Protein AF-A0A1V5JPL9-F1 (afdb_monomer)

Sequence (133 aa):
MVRRDFLFEAVRNIKPNNKKGEYYLTDILAMAETVVASPTLEACEANGINSQLQLAEAAALMQRRINLAHLEAGVCIHDPLNAYIGPQVSFGPDVTVWPGAQAYGRCIIGAGATLGPDCRLRDKDVAAGQVCG

Structure (mmCIF, N/CA/C/O backbone):
data_AF-A0A1V5JPL9-F1
#
_entry.id   AF-A0A1V5JPL9-F1
#
loop_
_atom_site.group_PDB
_atom_site.id
_atom_site.type_symbol
_atom_site.label_atom_id
_atom_site.label_alt_id
_atom_site.label_comp_id
_atom_site.label_asym_id
_atom_site.label_entity_id
_atom_site.label_seq_id
_atom_site.pdbx_PDB_ins_code
_atom_site.Cartn_x
_atom_site.Cartn_y
_atom_site.Cartn_z
_atom_site.occupancy
_atom_site.B_iso_or_equiv
_atom_site.auth_seq_id
_atom_site.auth_comp_id
_atom_site.auth_asym_id
_atom_site.auth_atom_id
_atom_site.pdbx_PDB_model_num
ATOM 1 N N . MET A 1 1 ? -26.221 -8.371 9.064 1.00 72.19 1 MET A N 1
ATOM 2 C CA . MET A 1 1 ? -26.404 -7.009 8.510 1.00 72.19 1 MET A CA 1
ATOM 3 C C . MET A 1 1 ? -27.353 -6.240 9.423 1.00 72.19 1 MET A C 1
ATOM 5 O O . MET A 1 1 ? -28.364 -6.813 9.811 1.00 72.19 1 MET A O 1
ATOM 9 N N . VAL A 1 2 ? -27.016 -5.010 9.833 1.00 84.00 2 VAL A N 1
ATOM 10 C CA . VAL A 1 2 ? -27.840 -4.215 10.772 1.00 84.00 2 VAL A CA 1
ATOM 11 C C . VAL A 1 2 ? -29.080 -3.678 10.050 1.00 84.00 2 VAL A C 1
ATOM 13 O O . VAL A 1 2 ? -28.961 -3.111 8.965 1.00 84.00 2 VAL A O 1
ATOM 16 N N . ARG A 1 3 ? -30.274 -3.857 10.632 1.00 91.62 3 ARG A N 1
ATOM 17 C CA . ARG A 1 3 ? -31.525 -3.326 10.064 1.00 91.62 3 ARG A CA 1
ATOM 18 C C . ARG A 1 3 ? -31.615 -1.815 10.278 1.00 91.62 3 ARG A C 1
ATOM 20 O O . ARG A 1 3 ? -31.324 -1.328 11.368 1.00 91.62 3 ARG A O 1
ATOM 27 N N . ARG A 1 4 ? -32.075 -1.091 9.253 1.00 93.75 4 ARG A N 1
ATOM 28 C CA . ARG A 1 4 ? -32.241 0.371 9.275 1.00 93.75 4 ARG A CA 1
ATOM 29 C C . ARG A 1 4 ? -33.118 0.835 10.438 1.00 93.75 4 ARG A C 1
ATOM 31 O O . ARG A 1 4 ? -32.693 1.696 11.199 1.00 93.75 4 ARG A O 1
ATOM 38 N N . ASP A 1 5 ? -34.305 0.249 10.574 1.00 95.12 5 ASP A N 1
ATOM 39 C CA . ASP A 1 5 ? -35.297 0.679 11.567 1.00 95.12 5 ASP A CA 1
ATOM 40 C C . ASP A 1 5 ? -34.764 0.511 12.991 1.00 95.12 5 ASP A C 1
ATOM 42 O O . ASP A 1 5 ? -34.800 1.454 13.777 1.00 95.12 5 ASP A O 1
ATOM 46 N N . PHE A 1 6 ? -34.132 -0.638 13.261 1.00 94.31 6 PHE A N 1
ATOM 47 C CA . PHE A 1 6 ? -33.426 -0.892 14.517 1.00 94.31 6 PHE A CA 1
ATOM 48 C C . PHE A 1 6 ? -32.350 0.164 14.798 1.00 94.31 6 PHE A C 1
ATOM 50 O O . PHE A 1 6 ? -32.310 0.711 15.893 1.00 94.31 6 PHE A O 1
ATOM 57 N N . LEU A 1 7 ? -31.486 0.471 13.822 1.00 94.25 7 LEU A N 1
ATOM 58 C CA . LEU A 1 7 ? -30.401 1.434 14.019 1.00 94.25 7 LEU A CA 1
ATOM 59 C C . LEU A 1 7 ? -30.940 2.815 14.415 1.00 94.25 7 LEU A C 1
ATOM 61 O O . LEU A 1 7 ? -30.446 3.416 15.366 1.00 94.25 7 LEU A O 1
ATOM 65 N N . PHE A 1 8 ? -31.951 3.320 13.705 1.00 95.31 8 PHE A N 1
ATOM 66 C CA . PHE A 1 8 ? -32.514 4.639 13.997 1.00 95.31 8 PHE A CA 1
ATOM 67 C C . PHE A 1 8 ? -33.250 4.682 15.336 1.00 95.31 8 PHE A C 1
ATOM 69 O O . PHE A 1 8 ? -33.154 5.684 16.046 1.00 95.31 8 PHE A O 1
ATOM 76 N N . GLU A 1 9 ? -33.968 3.619 15.689 1.00 95.19 9 GLU A N 1
ATOM 77 C CA . GLU A 1 9 ? -34.624 3.507 16.989 1.00 95.19 9 GLU A CA 1
ATOM 78 C C . GLU A 1 9 ? -33.600 3.441 18.131 1.00 95.19 9 GLU A C 1
ATOM 80 O O . GLU A 1 9 ? -33.675 4.228 19.074 1.00 95.19 9 GLU A O 1
ATOM 85 N N . ALA A 1 10 ? -32.591 2.576 18.012 1.00 94.25 10 ALA A N 1
ATOM 86 C CA . ALA A 1 10 ? -31.557 2.401 19.025 1.00 94.25 10 ALA A CA 1
ATOM 87 C C . ALA A 1 10 ? -30.737 3.683 19.237 1.00 94.25 10 ALA A C 1
ATOM 89 O O . ALA A 1 10 ? -30.545 4.107 20.374 1.00 94.25 10 ALA A O 1
ATOM 90 N N . VAL A 1 11 ? -30.324 4.363 18.158 1.00 94.75 11 VAL A N 1
ATOM 91 C CA . VAL A 1 11 ? -29.562 5.624 18.240 1.00 94.75 11 VAL A CA 1
ATOM 92 C C . VAL A 1 11 ? -30.346 6.721 18.967 1.00 94.75 11 VAL A C 1
ATOM 94 O O . VAL A 1 11 ? -29.765 7.446 19.773 1.00 94.75 11 VAL A O 1
ATOM 97 N N . ARG A 1 12 ? -31.667 6.828 18.752 1.00 95.06 12 ARG A N 1
ATOM 98 C CA . ARG A 1 12 ? -32.521 7.795 19.476 1.00 95.06 12 ARG A CA 1
ATOM 99 C C . ARG A 1 12 ? -32.599 7.520 20.980 1.00 95.06 12 ARG A C 1
ATOM 101 O O . ARG A 1 12 ? -32.879 8.436 21.754 1.00 95.06 12 ARG A O 1
ATOM 108 N N . ASN A 1 13 ? -32.364 6.276 21.384 1.00 94.19 13 ASN A N 1
ATOM 109 C CA . ASN A 1 13 ? -32.485 5.831 22.765 1.00 94.19 13 ASN A CA 1
ATOM 110 C C . ASN A 1 13 ? -31.159 5.839 23.540 1.00 94.19 13 ASN A C 1
ATOM 112 O O . ASN A 1 13 ? -31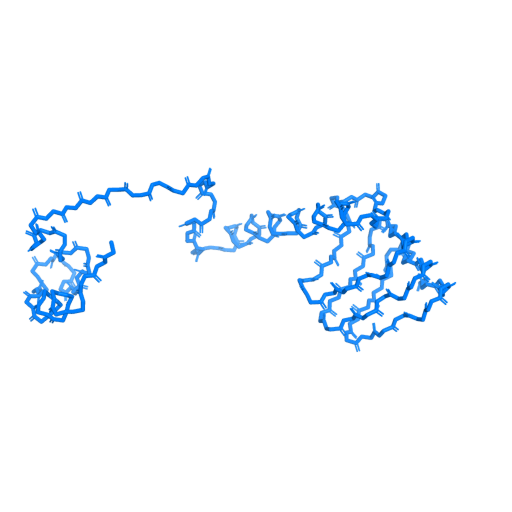.192 5.657 24.758 1.00 94.19 13 ASN A O 1
ATOM 116 N N . ILE A 1 14 ? -30.015 6.106 22.896 1.00 94.50 14 ILE A N 1
ATOM 117 C CA . ILE A 1 14 ? -28.725 6.259 23.589 1.00 94.50 14 ILE A CA 1
ATOM 118 C C . ILE A 1 14 ? -28.815 7.429 24.577 1.00 94.50 14 ILE A C 1
ATOM 120 O O . ILE A 1 14 ? -29.375 8.485 24.270 1.00 94.50 14 ILE A O 1
ATOM 124 N N . LYS A 1 15 ? -28.256 7.246 25.777 1.00 91.88 15 LYS A N 1
ATOM 125 C CA . LYS A 1 15 ? -28.193 8.272 26.824 1.00 91.88 15 LYS A CA 1
ATOM 126 C C . LYS A 1 15 ? -26.738 8.539 27.212 1.00 91.88 15 LYS A C 1
ATOM 128 O O . LYS A 1 15 ? -25.974 7.583 27.320 1.00 91.88 15 LYS A O 1
ATOM 133 N N . PRO A 1 16 ? -26.353 9.793 27.497 1.00 91.75 16 PRO A N 1
ATOM 134 C CA . PRO A 1 16 ? -24.986 10.150 27.862 1.00 91.75 16 PRO A CA 1
ATOM 135 C C . PRO A 1 16 ? -24.693 9.850 29.344 1.00 91.75 16 PRO A C 1
ATOM 137 O O . PRO A 1 16 ? -24.198 10.693 30.084 1.00 91.75 16 PRO A O 1
ATOM 140 N N . ASN A 1 17 ? -25.016 8.640 29.806 1.00 86.00 17 ASN A N 1
ATOM 141 C CA . ASN A 1 17 ? -24.934 8.249 31.219 1.00 86.00 17 ASN A CA 1
ATOM 142 C C . ASN A 1 17 ? -23.538 7.732 31.625 1.00 86.00 17 ASN A C 1
ATOM 144 O O . ASN A 1 17 ? -23.397 7.005 32.608 1.00 86.00 17 ASN A O 1
ATOM 148 N N . ASN A 1 18 ? -22.495 8.084 30.873 1.00 84.94 18 ASN A N 1
ATOM 149 C CA . ASN A 1 18 ? -21.113 7.730 31.185 1.00 84.94 18 ASN A CA 1
ATOM 150 C C . ASN A 1 18 ? -20.374 8.891 31.870 1.00 84.94 18 ASN A C 1
ATOM 152 O O . ASN A 1 18 ? -20.826 10.033 31.884 1.00 84.94 18 ASN A O 1
ATOM 156 N N . LYS A 1 19 ? -19.184 8.602 32.410 1.00 87.19 19 LYS A N 1
ATOM 157 C CA . LYS A 1 19 ? -18.348 9.581 33.131 1.00 87.19 19 LYS A CA 1
ATOM 158 C C . LYS A 1 19 ? -17.939 10.803 32.293 1.00 87.19 19 LYS A C 1
ATOM 160 O O . LYS A 1 19 ? -17.484 11.782 32.871 1.00 87.19 19 LYS A O 1
ATOM 165 N N . LYS A 1 20 ? -18.054 10.731 30.963 1.00 87.38 20 LYS A N 1
ATOM 166 C CA . LYS A 1 20 ? -17.714 11.815 30.033 1.00 87.38 20 LYS A CA 1
ATOM 167 C C . LYS A 1 20 ? -18.935 12.607 29.551 1.00 87.38 20 LYS A C 1
ATOM 169 O O . LYS A 1 20 ? -18.753 13.655 28.947 1.00 87.38 20 LYS A O 1
ATOM 174 N N . GLY A 1 21 ? -20.156 12.130 29.804 1.00 91.25 21 GLY A N 1
ATOM 175 C CA . GLY A 1 21 ? -21.374 12.731 29.257 1.00 91.25 21 GLY A CA 1
ATOM 176 C C . GLY A 1 21 ? -21.505 12.591 27.734 1.00 91.25 21 GLY A C 1
ATOM 177 O O . GLY A 1 21 ? -22.166 13.410 27.103 1.00 91.25 21 GLY A O 1
ATOM 178 N N . GLU A 1 22 ? -20.873 11.582 27.129 1.00 93.38 22 GLU A N 1
ATOM 179 C CA . GLU A 1 22 ? -20.867 11.368 25.674 1.00 93.38 22 GLU A CA 1
ATOM 180 C C . GLU A 1 22 ? -21.888 10.302 25.253 1.00 93.38 22 GLU A C 1
ATOM 182 O O . GLU A 1 22 ? -22.199 9.392 26.015 1.00 93.38 22 GLU A O 1
ATOM 187 N N . TYR A 1 23 ? -22.391 10.369 24.021 1.00 92.88 23 TYR A N 1
ATOM 188 C CA . TYR A 1 23 ? -23.218 9.304 23.449 1.00 92.88 23 TYR A CA 1
ATOM 189 C C . TYR A 1 23 ? -22.310 8.246 22.816 1.00 92.88 23 TYR A C 1
ATOM 191 O O . TYR A 1 23 ? -21.632 8.529 21.828 1.00 92.88 23 TYR A O 1
ATOM 199 N N . TYR A 1 24 ? -22.290 7.028 23.358 1.00 92.31 24 TYR A N 1
ATOM 200 C CA . TYR A 1 24 ? -21.492 5.939 22.798 1.00 92.31 24 TYR A CA 1
ATOM 201 C C . TYR A 1 24 ? -22.326 5.095 21.838 1.00 92.31 24 TYR A C 1
ATOM 203 O O . TYR A 1 24 ? -23.275 4.427 22.238 1.00 92.31 24 TYR A O 1
ATOM 211 N N . LEU A 1 25 ? -21.940 5.076 20.557 1.00 92.12 25 LEU A N 1
ATOM 212 C CA . LEU A 1 25 ? -22.618 4.257 19.544 1.00 92.12 25 LEU A CA 1
ATOM 213 C C . LEU A 1 25 ? -22.611 2.764 19.909 1.00 92.12 25 LEU A C 1
ATOM 215 O O . LEU A 1 25 ? -23.525 2.039 19.536 1.00 92.12 25 LEU A O 1
ATOM 219 N N . THR A 1 26 ? -21.620 2.307 20.674 1.00 92.19 26 THR A N 1
ATOM 220 C CA . THR A 1 26 ? -21.525 0.927 21.167 1.00 92.19 26 THR A CA 1
ATOM 221 C C . THR A 1 26 ? -22.692 0.513 22.066 1.00 92.19 26 THR A C 1
ATOM 223 O O . THR A 1 26 ? -22.971 -0.678 22.165 1.00 92.19 26 THR A O 1
ATOM 226 N N . ASP A 1 27 ? -23.413 1.459 22.675 1.00 92.69 27 ASP A N 1
ATOM 227 C CA . ASP A 1 27 ? -24.521 1.160 23.591 1.00 92.69 27 ASP A CA 1
ATOM 228 C C . ASP A 1 27 ? -25.722 0.525 22.871 1.00 92.69 27 ASP A C 1
ATOM 230 O O . ASP A 1 27 ? -26.507 -0.194 23.490 1.00 92.69 27 ASP A O 1
ATOM 234 N N . ILE A 1 28 ? -25.838 0.699 21.546 1.00 93.62 28 ILE A N 1
ATOM 235 C CA . ILE A 1 28 ? -26.890 0.040 20.752 1.00 93.62 28 ILE A CA 1
ATOM 236 C C . ILE A 1 28 ? -26.754 -1.486 20.768 1.00 93.62 28 ILE A C 1
ATOM 238 O O . ILE A 1 28 ? -27.739 -2.182 20.536 1.00 93.62 28 ILE A O 1
ATOM 242 N N . LEU A 1 29 ? -25.555 -2.019 21.044 1.00 92.31 29 LEU A N 1
ATOM 243 C CA . LEU A 1 29 ? -25.331 -3.464 21.122 1.00 92.31 29 LEU A CA 1
ATOM 244 C C . LEU A 1 29 ? -26.148 -4.094 22.255 1.00 92.31 29 LEU A C 1
ATOM 246 O O . LEU A 1 29 ? -26.643 -5.202 22.090 1.00 92.31 29 LEU A O 1
ATOM 250 N N . ALA A 1 30 ? -26.349 -3.374 23.363 1.00 91.31 30 ALA A N 1
ATOM 251 C CA . ALA A 1 30 ? -27.188 -3.828 24.473 1.00 91.31 30 ALA A CA 1
ATOM 252 C C . ALA A 1 30 ? -28.693 -3.791 24.145 1.00 91.31 30 ALA A C 1
ATOM 254 O O . ALA A 1 30 ? -29.485 -4.428 24.834 1.00 91.31 30 ALA A O 1
ATOM 255 N N . MET A 1 31 ? -29.091 -3.047 23.107 1.00 92.19 31 MET A N 1
ATOM 256 C CA . MET A 1 31 ? -30.478 -2.951 22.633 1.00 92.19 31 MET A CA 1
ATOM 257 C C . MET A 1 31 ? -30.794 -3.985 21.542 1.00 92.19 31 MET A C 1
ATOM 259 O O . MET A 1 31 ? -31.952 -4.138 21.157 1.00 92.19 31 MET A O 1
ATOM 263 N N . ALA A 1 32 ? -29.778 -4.667 21.007 1.00 92.25 32 ALA A N 1
ATOM 264 C CA . ALA A 1 32 ? -29.939 -5.645 19.944 1.00 92.25 32 ALA A CA 1
ATOM 265 C C . ALA A 1 32 ? -30.407 -6.999 20.496 1.00 92.25 32 ALA A C 1
ATOM 267 O O . ALA A 1 32 ? -29.846 -7.521 21.453 1.00 92.25 32 ALA A O 1
ATOM 268 N N . GLU A 1 33 ? -31.383 -7.615 19.826 1.00 92.00 33 GLU A N 1
ATOM 269 C CA . GLU A 1 33 ? -31.830 -8.984 20.130 1.00 92.00 33 GLU A CA 1
ATOM 270 C C . GLU A 1 33 ? -30.739 -10.028 19.837 1.00 92.00 33 GLU A C 1
ATOM 272 O O . GLU A 1 33 ? -30.636 -11.056 20.500 1.00 92.00 33 GLU A O 1
ATOM 277 N N . THR A 1 34 ? -29.905 -9.784 18.824 1.00 92.00 34 THR A N 1
ATOM 278 C CA . THR A 1 34 ? -28.805 -10.675 18.447 1.00 92.00 34 THR A CA 1
ATOM 279 C C . THR A 1 34 ? -27.616 -9.861 17.963 1.00 92.00 34 THR A C 1
ATOM 281 O O . THR A 1 34 ? -27.759 -8.954 17.140 1.00 92.00 34 THR A O 1
ATOM 284 N N . VAL A 1 35 ? -26.426 -10.229 18.437 1.00 91.25 35 VAL A N 1
ATOM 285 C CA . VAL A 1 35 ? -25.145 -9.658 18.017 1.00 91.25 35 VAL A CA 1
ATOM 286 C C . VAL A 1 35 ? -24.260 -10.7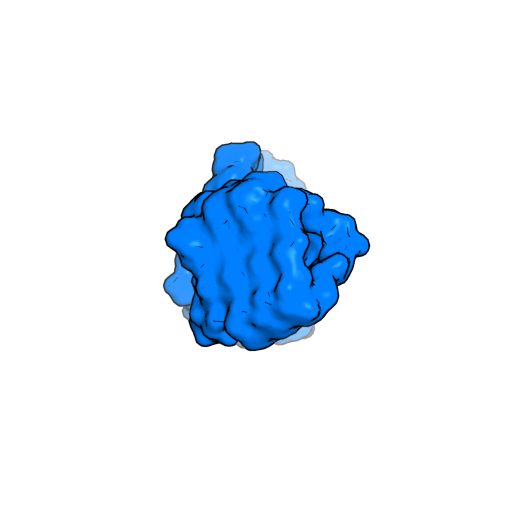91 17.516 1.00 91.25 35 VAL A C 1
ATOM 288 O O . VAL A 1 35 ? -24.093 -11.802 18.192 1.00 91.25 35 VAL A O 1
ATOM 291 N N . VAL A 1 36 ? -23.695 -10.620 16.322 1.00 90.94 36 VAL A N 1
ATOM 292 C CA . VAL A 1 36 ? -22.774 -11.584 15.710 1.00 90.94 36 VAL A CA 1
ATOM 293 C C . VAL A 1 36 ? -21.449 -10.881 15.456 1.00 90.94 36 VAL A C 1
ATOM 295 O O . VAL A 1 36 ? -21.423 -9.818 14.836 1.00 90.94 36 VAL A O 1
ATOM 298 N N . ALA A 1 37 ? -20.354 -11.476 15.924 1.00 88.44 37 ALA A N 1
ATOM 299 C CA . ALA A 1 37 ? -19.012 -11.014 15.600 1.00 88.44 37 ALA A CA 1
ATOM 300 C C . ALA A 1 37 ? -18.613 -11.520 14.206 1.00 88.44 37 ALA A C 1
ATOM 302 O O . ALA A 1 37 ? -18.710 -12.713 13.926 1.00 88.44 37 ALA A O 1
ATOM 303 N N . SER A 1 38 ? -18.148 -10.613 13.347 1.00 85.94 38 SER A N 1
ATOM 304 C CA . SER A 1 38 ? -17.539 -10.944 12.057 1.00 85.94 38 SER A CA 1
ATOM 305 C C . SER A 1 38 ? -16.070 -10.528 12.116 1.00 85.94 38 SER A C 1
ATOM 307 O O . SER A 1 38 ? -15.796 -9.332 12.009 1.00 85.94 38 SER A O 1
ATOM 309 N N . PRO A 1 39 ? -15.131 -11.457 12.357 1.00 83.12 39 PRO A N 1
ATOM 310 C CA . PRO A 1 39 ? -13.716 -11.114 12.434 1.00 83.12 39 PRO A CA 1
ATOM 311 C C . PRO A 1 39 ? -13.196 -10.658 11.064 1.00 83.12 39 PRO A C 1
ATOM 313 O O . PRO A 1 39 ? -13.624 -11.177 10.032 1.00 83.12 39 PRO A O 1
ATOM 316 N N . THR A 1 40 ? -12.267 -9.701 11.052 1.00 79.19 40 THR A N 1
ATOM 317 C CA . THR A 1 40 ? -11.485 -9.389 9.848 1.00 79.19 40 THR A CA 1
ATOM 318 C C . THR A 1 40 ? -10.442 -10.482 9.622 1.00 79.19 40 THR A C 1
ATOM 320 O O . THR A 1 40 ? -9.970 -11.110 10.572 1.00 79.19 40 THR A O 1
ATOM 323 N N . LEU A 1 41 ? -10.079 -10.725 8.359 1.00 76.44 41 LEU A N 1
ATOM 324 C CA . LEU A 1 41 ? -9.014 -11.678 8.023 1.00 76.44 41 LEU A CA 1
ATOM 325 C C . LEU A 1 41 ? -7.635 -11.129 8.407 1.00 76.44 41 LEU A C 1
ATOM 327 O O . LEU A 1 41 ? -6.750 -11.891 8.788 1.00 76.44 41 LEU A O 1
ATOM 331 N N . GLU A 1 42 ? -7.473 -9.805 8.364 1.00 80.88 42 GLU A N 1
ATOM 332 C CA . GLU A 1 42 ? -6.252 -9.123 8.776 1.00 80.88 42 GLU A CA 1
ATOM 333 C C . GLU A 1 42 ? -6.550 -8.097 9.875 1.00 80.88 42 GLU A C 1
ATOM 335 O O . GLU A 1 42 ? -7.377 -7.197 9.716 1.00 80.88 42 GLU A O 1
ATOM 340 N N . ALA A 1 43 ? -5.855 -8.209 11.009 1.00 77.38 43 ALA A N 1
ATOM 341 C CA . ALA A 1 43 ? -6.057 -7.317 12.154 1.00 77.38 43 ALA A CA 1
ATOM 342 C C . ALA A 1 43 ? -5.762 -5.842 11.818 1.00 77.38 43 ALA A C 1
ATOM 344 O O . ALA A 1 43 ? -6.401 -4.939 12.352 1.00 77.38 43 ALA A O 1
ATOM 345 N N . CYS A 1 44 ? -4.827 -5.591 10.897 1.00 81.69 44 CYS A N 1
ATOM 346 C CA . CYS A 1 44 ? -4.449 -4.243 10.480 1.00 81.69 44 CYS A CA 1
ATOM 347 C C . CYS A 1 44 ? -5.557 -3.490 9.727 1.00 81.69 44 CYS A C 1
ATOM 349 O O . CYS A 1 44 ? -5.513 -2.265 9.679 1.00 81.69 44 CYS A O 1
ATOM 351 N N . GLU A 1 45 ? -6.551 -4.185 9.168 1.00 81.88 45 GLU A N 1
ATOM 352 C CA . GLU A 1 45 ? -7.651 -3.570 8.417 1.00 81.88 45 GLU A CA 1
ATOM 353 C C . GLU A 1 45 ? -8.542 -2.684 9.302 1.00 81.88 45 GLU A C 1
ATOM 355 O O . GLU A 1 45 ? -9.061 -1.669 8.845 1.00 81.88 45 GLU A O 1
ATOM 360 N N . ALA A 1 46 ? -8.676 -3.036 10.584 1.00 83.25 46 ALA A N 1
ATOM 361 C CA . ALA A 1 46 ? -9.498 -2.315 11.554 1.00 83.25 46 ALA A CA 1
ATOM 362 C C . ALA A 1 46 ? -8.688 -1.378 12.472 1.00 83.25 46 ALA A C 1
ATOM 364 O O . ALA A 1 46 ? -9.255 -0.772 13.386 1.00 83.25 46 ALA A O 1
ATOM 365 N N . ASN A 1 47 ? -7.371 -1.257 12.267 1.00 85.56 47 ASN A N 1
ATOM 366 C CA . ASN A 1 47 ? -6.529 -0.417 13.115 1.00 85.56 47 ASN A CA 1
ATOM 367 C C . ASN A 1 47 ? -6.836 1.069 12.894 1.00 85.56 47 ASN A C 1
ATOM 369 O O . ASN A 1 47 ? -6.638 1.615 11.809 1.00 85.56 47 ASN A O 1
ATOM 373 N N . GLY A 1 48 ? -7.271 1.744 13.958 1.00 88.00 48 GLY A N 1
ATOM 374 C CA . GLY A 1 48 ? -7.370 3.200 13.978 1.00 88.00 48 GLY A CA 1
ATOM 375 C C . GLY A 1 48 ? -5.990 3.862 14.009 1.00 88.00 48 GLY A C 1
ATOM 376 O O . GLY A 1 48 ? -5.050 3.336 14.605 1.00 88.00 48 GLY A O 1
ATOM 377 N N . ILE A 1 49 ? -5.884 5.048 13.408 1.00 93.12 49 ILE A N 1
ATOM 378 C CA . ILE A 1 49 ? -4.661 5.858 13.400 1.00 93.12 49 ILE A CA 1
ATOM 379 C C . ILE A 1 49 ? -4.877 7.073 14.299 1.00 93.12 49 ILE A C 1
ATOM 381 O O . ILE A 1 49 ? -5.677 7.951 13.988 1.00 93.12 49 ILE A O 1
ATOM 385 N N . ASN A 1 50 ? -4.142 7.126 15.406 1.00 94.56 50 ASN A N 1
ATOM 386 C CA . ASN A 1 50 ? -4.220 8.186 16.414 1.00 94.56 50 ASN A CA 1
ATOM 387 C C . ASN A 1 50 ? -2.862 8.860 16.676 1.00 94.56 50 ASN A C 1
ATOM 389 O O . ASN A 1 50 ? -2.774 9.780 17.487 1.00 94.56 50 ASN A O 1
ATOM 393 N N . SER A 1 51 ? -1.787 8.411 16.021 1.00 96.31 51 SER A N 1
ATOM 394 C CA . SER A 1 51 ? -0.445 8.981 16.154 1.00 96.31 51 SER A CA 1
ATOM 395 C C . SER A 1 51 ? 0.329 8.934 14.835 1.00 96.31 51 SER A C 1
ATOM 397 O O . SER A 1 51 ? -0.001 8.170 13.929 1.00 96.31 51 SER A O 1
ATOM 399 N N . GLN A 1 52 ? 1.393 9.736 14.736 1.00 96.94 52 GLN A N 1
ATOM 400 C CA . GLN A 1 52 ? 2.290 9.735 13.571 1.00 96.94 52 GLN A CA 1
ATOM 401 C C . GLN A 1 52 ? 3.012 8.392 13.387 1.00 96.94 52 GLN A C 1
ATOM 403 O O . GLN A 1 52 ? 3.232 7.963 12.260 1.00 96.94 52 GLN A O 1
ATOM 408 N N . LEU A 1 53 ? 3.330 7.702 14.488 1.00 96.25 53 LEU A N 1
ATOM 409 C C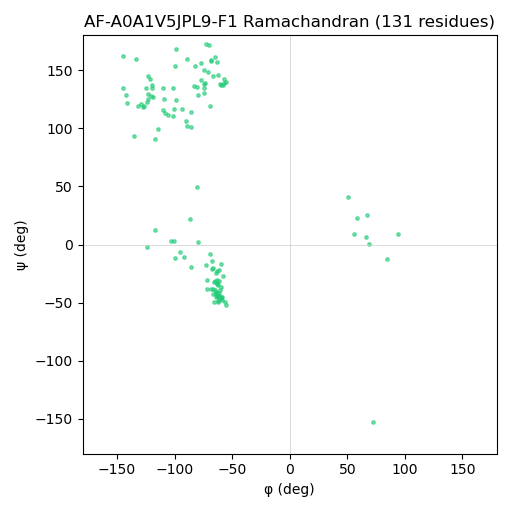A . LEU A 1 53 ? 3.906 6.358 14.440 1.00 96.25 53 LEU A CA 1
ATOM 410 C C . LEU A 1 53 ? 2.930 5.368 13.788 1.00 96.25 53 LEU A C 1
ATOM 412 O O . LEU A 1 53 ? 3.296 4.685 12.838 1.00 96.25 53 LEU A O 1
ATOM 416 N N . GLN A 1 54 ? 1.669 5.367 14.232 1.00 94.81 54 GLN A N 1
ATOM 417 C CA . GLN A 1 54 ? 0.624 4.510 13.658 1.00 94.81 54 GLN A CA 1
ATOM 418 C C . GLN A 1 54 ? 0.356 4.841 12.183 1.00 94.81 54 GLN A C 1
ATOM 420 O O . GLN A 1 54 ? 0.087 3.945 11.386 1.00 94.81 54 GLN A O 1
ATOM 425 N N . LEU A 1 55 ? 0.457 6.119 11.800 1.00 95.56 55 LEU A N 1
ATOM 426 C CA . LEU A 1 55 ? 0.343 6.534 10.402 1.00 95.56 55 LEU A CA 1
ATOM 427 C C . LEU A 1 55 ? 1.479 5.954 9.550 1.00 95.56 55 LEU A C 1
ATOM 429 O O . LEU A 1 55 ? 1.219 5.440 8.464 1.00 95.56 55 LEU A O 1
ATOM 433 N N . ALA A 1 56 ? 2.720 6.012 10.038 1.00 95.38 56 ALA A N 1
ATOM 434 C CA . ALA A 1 56 ? 3.874 5.456 9.336 1.00 95.38 56 ALA A CA 1
ATOM 435 C C . ALA A 1 56 ? 3.765 3.930 9.171 1.00 95.38 56 ALA A C 1
ATOM 437 O O . ALA A 1 56 ? 4.018 3.408 8.086 1.00 95.38 56 ALA A O 1
ATOM 438 N N . GLU A 1 57 ? 3.322 3.221 10.212 1.00 94.31 57 GLU A N 1
ATOM 439 C CA . GLU A 1 57 ? 3.082 1.773 10.171 1.00 94.31 57 GLU A CA 1
ATOM 440 C C . GLU A 1 57 ? 1.997 1.401 9.148 1.00 94.31 57 GLU A C 1
ATOM 442 O O . GLU A 1 57 ? 2.195 0.507 8.321 1.00 94.31 57 GLU A O 1
ATOM 447 N N . ALA A 1 58 ? 0.871 2.122 9.153 1.00 94.19 58 ALA A N 1
ATOM 448 C CA . ALA A 1 58 ? -0.214 1.910 8.198 1.00 94.19 58 ALA A CA 1
ATOM 449 C C . ALA A 1 58 ? 0.223 2.206 6.753 1.00 94.19 58 ALA A C 1
ATOM 451 O O . ALA A 1 58 ? -0.100 1.446 5.838 1.00 94.19 58 ALA A O 1
ATOM 452 N N . ALA A 1 59 ? 0.995 3.277 6.543 1.00 94.12 59 ALA A N 1
ATOM 453 C CA . ALA A 1 59 ? 1.524 3.638 5.233 1.00 94.12 59 ALA A CA 1
ATOM 454 C C . ALA A 1 59 ? 2.485 2.571 4.688 1.00 94.12 59 ALA A C 1
ATOM 456 O O . ALA A 1 59 ? 2.355 2.177 3.531 1.00 94.12 59 ALA A O 1
ATOM 457 N N . ALA A 1 60 ? 3.393 2.048 5.517 1.00 94.50 60 ALA A N 1
ATOM 458 C CA . ALA A 1 60 ? 4.312 0.979 5.122 1.00 94.50 60 ALA A CA 1
ATOM 459 C C . ALA A 1 60 ? 3.563 -0.305 4.727 1.00 94.50 60 ALA A C 1
ATOM 461 O O . ALA A 1 60 ? 3.883 -0.941 3.718 1.00 94.50 60 ALA A O 1
ATOM 462 N N . LEU A 1 61 ? 2.523 -0.662 5.486 1.00 94.25 61 LEU A N 1
ATOM 463 C CA . LEU A 1 61 ? 1.678 -1.811 5.178 1.00 94.25 61 LEU A CA 1
ATOM 464 C C . LEU A 1 61 ? 0.928 -1.627 3.853 1.00 94.25 61 LEU A C 1
ATOM 466 O O . LEU A 1 61 ? 0.886 -2.548 3.035 1.00 94.25 61 LEU A O 1
ATOM 470 N N . MET A 1 62 ? 0.383 -0.433 3.607 1.00 94.94 62 MET A N 1
ATOM 471 C CA . MET A 1 62 ? -0.291 -0.126 2.348 1.00 94.94 62 MET A CA 1
ATOM 472 C C . MET A 1 62 ? 0.681 -0.118 1.163 1.00 94.94 62 MET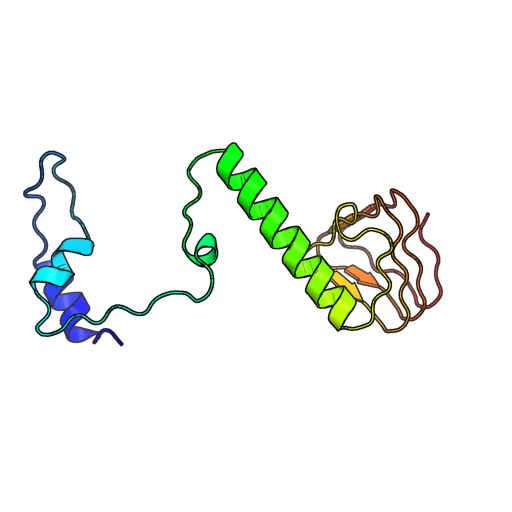 A C 1
ATOM 474 O O . MET A 1 62 ? 0.366 -0.692 0.122 1.00 94.94 62 MET A O 1
ATOM 478 N N . GLN A 1 63 ? 1.875 0.458 1.323 1.00 97.19 63 GLN A N 1
ATOM 479 C CA . GLN A 1 63 ? 2.900 0.468 0.278 1.00 97.19 63 GLN A CA 1
ATOM 480 C C . GLN A 1 63 ? 3.279 -0.954 -0.136 1.00 97.19 63 GLN A C 1
ATOM 482 O O . GLN A 1 63 ? 3.328 -1.271 -1.325 1.00 97.19 63 GLN A O 1
ATOM 487 N N . ARG A 1 64 ? 3.473 -1.837 0.850 1.00 95.75 64 ARG A N 1
ATOM 488 C CA . ARG A 1 64 ? 3.743 -3.253 0.604 1.00 95.75 64 ARG A CA 1
ATOM 489 C C . ARG A 1 64 ? 2.606 -3.914 -0.173 1.00 95.75 64 ARG A C 1
ATOM 491 O O . ARG A 1 64 ? 2.882 -4.617 -1.138 1.00 95.75 64 ARG A O 1
ATOM 498 N N . ARG A 1 65 ? 1.346 -3.686 0.217 1.00 95.69 65 ARG A N 1
ATOM 499 C CA . ARG A 1 65 ? 0.173 -4.237 -0.487 1.00 95.69 65 ARG A CA 1
ATOM 500 C C . ARG A 1 65 ? 0.106 -3.777 -1.945 1.00 95.69 65 ARG A C 1
ATOM 502 O O . ARG A 1 65 ? -0.115 -4.604 -2.820 1.00 95.69 65 ARG A O 1
ATOM 509 N N . ILE A 1 66 ? 0.334 -2.488 -2.207 1.00 97.62 66 ILE A N 1
ATOM 510 C CA . ILE A 1 66 ? 0.327 -1.926 -3.569 1.00 97.62 66 ILE A CA 1
ATOM 511 C C . ILE A 1 66 ? 1.425 -2.568 -4.421 1.00 97.62 66 ILE A C 1
ATOM 513 O O . ILE A 1 66 ? 1.155 -3.056 -5.516 1.00 97.62 66 ILE A O 1
ATOM 517 N N . ASN A 1 67 ? 2.655 -2.621 -3.909 1.00 98.00 67 ASN A N 1
ATOM 518 C CA . ASN A 1 67 ? 3.774 -3.177 -4.664 1.00 98.00 67 ASN A CA 1
ATOM 519 C C . ASN A 1 67 ? 3.588 -4.678 -4.932 1.00 98.00 67 ASN A C 1
ATOM 521 O O . ASN A 1 67 ? 3.875 -5.133 -6.035 1.00 98.00 67 ASN A O 1
ATOM 525 N N . LEU A 1 68 ? 3.066 -5.437 -3.959 1.00 97.06 68 LEU A N 1
ATOM 526 C CA . LEU A 1 68 ? 2.732 -6.852 -4.147 1.00 97.06 68 LEU A CA 1
ATOM 527 C C . LEU A 1 68 ? 1.667 -7.047 -5.228 1.00 97.06 68 LEU A C 1
ATOM 529 O O . LEU A 1 68 ? 1.860 -7.879 -6.107 1.00 97.06 68 LEU A O 1
ATOM 533 N N . ALA A 1 69 ? 0.607 -6.237 -5.230 1.00 97.12 69 ALA A N 1
ATOM 534 C CA . ALA A 1 69 ? -0.423 -6.311 -6.264 1.00 97.12 69 ALA A CA 1
ATOM 535 C C . ALA A 1 69 ? 0.147 -6.056 -7.673 1.00 97.12 69 ALA A C 1
ATOM 537 O O . ALA A 1 69 ? -0.255 -6.704 -8.636 1.00 97.12 69 ALA A O 1
ATOM 538 N N . HIS A 1 70 ? 1.116 -5.145 -7.810 1.00 97.88 70 HIS A N 1
ATOM 539 C CA . HIS A 1 70 ? 1.782 -4.905 -9.093 1.00 97.88 70 HIS A CA 1
ATOM 540 C C . HIS A 1 70 ? 2.728 -6.038 -9.506 1.00 97.88 70 HIS A C 1
ATOM 542 O O . HIS A 1 70 ? 2.755 -6.392 -10.684 1.00 97.88 70 HIS A O 1
ATOM 548 N N . LEU A 1 71 ? 3.458 -6.637 -8.562 1.00 96.81 71 LEU A N 1
ATOM 549 C CA . LEU A 1 71 ? 4.258 -7.839 -8.824 1.00 96.81 71 LEU A CA 1
ATOM 550 C C . LEU A 1 71 ? 3.378 -8.998 -9.310 1.00 96.81 71 LEU A C 1
ATOM 552 O O . LEU A 1 71 ? 3.704 -9.644 -10.301 1.00 96.81 71 LEU A O 1
ATOM 556 N N . GLU A 1 72 ? 2.244 -9.235 -8.646 1.00 96.88 72 GLU A N 1
ATOM 557 C CA . GLU A 1 72 ? 1.262 -10.259 -9.029 1.00 96.88 72 GLU A CA 1
ATOM 558 C C . GLU A 1 72 ? 0.641 -9.982 -10.406 1.00 96.88 72 GLU A C 1
ATOM 560 O O . GLU A 1 72 ? 0.329 -10.913 -11.146 1.00 96.88 72 GLU A O 1
ATOM 565 N N . ALA A 1 73 ? 0.518 -8.706 -10.781 1.00 95.62 73 ALA A N 1
ATOM 566 C CA . ALA A 1 73 ? 0.079 -8.271 -12.105 1.00 95.62 73 ALA A CA 1
ATOM 567 C C . ALA A 1 73 ? 1.182 -8.323 -13.187 1.00 95.62 73 ALA A C 1
ATOM 569 O O . ALA A 1 73 ? 0.921 -7.952 -14.331 1.00 95.62 73 ALA A O 1
ATOM 570 N N . GLY A 1 74 ? 2.396 -8.782 -12.857 1.00 95.12 74 GLY A N 1
ATOM 571 C CA . GLY A 1 74 ? 3.487 -8.999 -13.814 1.00 95.12 74 GLY A CA 1
ATOM 572 C C . GLY A 1 74 ? 4.467 -7.834 -13.981 1.00 95.12 74 GLY A C 1
ATOM 573 O O . GLY A 1 74 ? 5.313 -7.883 -14.871 1.00 95.12 74 GLY A O 1
ATOM 574 N N . VAL A 1 75 ? 4.396 -6.796 -13.143 1.00 97.88 75 VAL A N 1
ATOM 575 C CA . VAL A 1 75 ? 5.403 -5.721 -13.125 1.00 97.88 75 VAL A CA 1
ATOM 576 C C . VAL A 1 75 ? 6.680 -6.235 -12.462 1.00 97.88 75 VAL A C 1
ATOM 578 O O . VAL A 1 75 ? 6.631 -6.838 -11.392 1.00 97.88 75 VAL A O 1
ATOM 581 N N . CYS A 1 76 ? 7.846 -5.962 -13.046 1.00 98.06 76 CYS A N 1
ATOM 582 C CA . CYS A 1 76 ? 9.125 -6.303 -12.433 1.00 98.06 76 CYS A CA 1
ATOM 583 C C . CYS A 1 76 ? 9.559 -5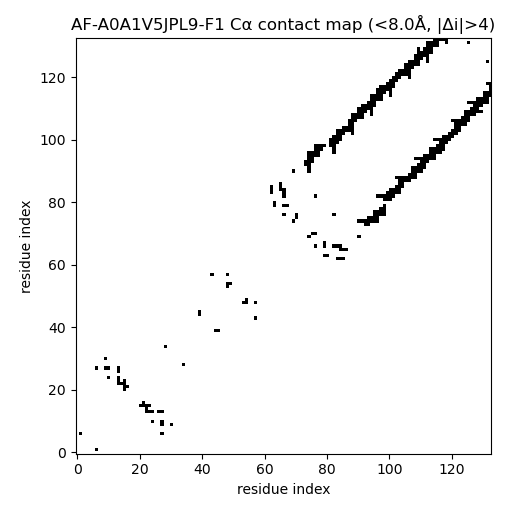.188 -11.472 1.00 98.06 76 CYS A C 1
ATOM 585 O O . CYS A 1 76 ? 10.056 -4.153 -11.906 1.00 98.06 76 CYS A O 1
ATOM 587 N N . ILE A 1 77 ? 9.377 -5.382 -10.163 1.00 98.06 77 ILE A N 1
ATOM 588 C CA . ILE A 1 77 ? 9.868 -4.454 -9.132 1.00 98.06 77 ILE A CA 1
ATOM 589 C C . ILE A 1 77 ? 11.086 -5.082 -8.453 1.00 98.06 77 ILE A C 1
ATOM 591 O O . ILE A 1 77 ? 10.952 -6.067 -7.728 1.00 98.06 77 ILE A O 1
ATOM 595 N N . HIS A 1 78 ? 12.271 -4.511 -8.678 1.00 97.75 78 HIS A N 1
ATOM 596 C CA . HIS A 1 78 ? 13.536 -5.075 -8.192 1.00 97.75 78 HIS A CA 1
ATOM 597 C C . HIS A 1 78 ? 13.661 -5.065 -6.664 1.00 97.75 78 HIS A C 1
ATOM 599 O O . HIS A 1 78 ? 14.181 -6.018 -6.087 1.00 97.75 78 HIS A O 1
ATOM 605 N N . ASP A 1 79 ? 13.182 -4.003 -6.013 1.00 97.31 79 ASP A N 1
ATOM 606 C CA . ASP A 1 79 ? 13.124 -3.903 -4.555 1.00 97.31 79 ASP A CA 1
ATOM 607 C C . ASP A 1 79 ? 11.758 -3.354 -4.114 1.00 97.31 79 ASP A C 1
ATOM 609 O O . ASP A 1 79 ? 11.555 -2.137 -4.050 1.00 97.31 79 ASP A O 1
ATOM 613 N N . PRO A 1 80 ? 10.796 -4.240 -3.805 1.00 96.00 80 PRO A N 1
ATOM 614 C CA . PRO A 1 80 ? 9.445 -3.849 -3.413 1.00 96.00 80 PRO A CA 1
ATOM 615 C C . PRO A 1 80 ? 9.370 -3.140 -2.059 1.00 96.00 80 PRO A C 1
ATOM 617 O O . PRO A 1 80 ? 8.328 -2.565 -1.749 1.00 96.00 80 PRO A O 1
ATOM 620 N N . LEU A 1 81 ? 10.423 -3.187 -1.236 1.00 95.94 81 LEU A N 1
ATOM 621 C CA . LEU A 1 81 ? 10.476 -2.446 0.026 1.00 95.94 81 LEU A CA 1
ATOM 622 C C . LEU A 1 81 ? 10.980 -1.013 -0.176 1.00 95.94 81 LEU A C 1
ATOM 624 O O . LEU A 1 81 ? 10.713 -0.160 0.666 1.00 95.94 81 LEU A O 1
ATOM 628 N N . ASN A 1 82 ? 11.658 -0.746 -1.295 1.00 96.75 82 ASN A N 1
ATOM 629 C CA . ASN A 1 82 ? 12.225 0.559 -1.630 1.00 96.75 82 ASN A CA 1
ATOM 630 C C . ASN A 1 82 ? 11.621 1.194 -2.895 1.00 96.75 82 ASN A C 1
ATOM 632 O O . ASN A 1 82 ? 12.159 2.179 -3.394 1.00 96.75 82 ASN A O 1
ATOM 636 N N . ALA A 1 83 ? 10.506 0.677 -3.411 1.00 97.25 83 ALA A N 1
ATOM 637 C CA . ALA A 1 83 ? 9.713 1.321 -4.458 1.00 97.25 83 ALA A CA 1
ATOM 638 C C . ALA A 1 83 ? 8.476 1.996 -3.848 1.00 97.25 83 ALA A C 1
ATOM 640 O O . ALA A 1 83 ? 7.764 1.395 -3.041 1.00 97.25 83 ALA A O 1
ATOM 641 N N . TYR A 1 84 ? 8.189 3.231 -4.254 1.00 97.94 84 TYR A N 1
ATOM 642 C CA . TYR A 1 84 ? 7.102 4.027 -3.688 1.00 97.94 84 TYR A CA 1
ATOM 643 C C . TYR A 1 84 ? 6.050 4.348 -4.747 1.00 97.94 84 TYR A C 1
ATOM 645 O O . TYR A 1 84 ? 6.127 5.343 -5.466 1.00 97.94 84 TYR A O 1
ATOM 653 N N . ILE A 1 85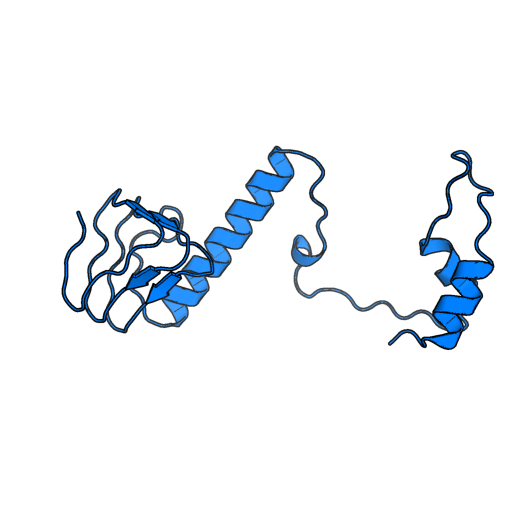 ? 5.065 3.468 -4.854 1.00 98.12 85 ILE A N 1
ATOM 654 C CA . ILE A 1 85 ? 3.999 3.515 -5.851 1.00 98.12 85 ILE A CA 1
ATOM 655 C C . ILE A 1 85 ? 2.682 3.875 -5.162 1.00 98.12 85 ILE A C 1
ATOM 657 O O . ILE A 1 85 ? 2.263 3.216 -4.209 1.00 98.12 85 ILE A O 1
ATOM 661 N N . GLY A 1 86 ? 2.024 4.924 -5.652 1.00 97.69 86 GLY A N 1
ATOM 662 C CA . GLY A 1 86 ? 0.700 5.333 -5.200 1.00 97.69 86 GLY A CA 1
ATOM 663 C C . GLY A 1 86 ? -0.426 4.457 -5.772 1.00 97.69 86 GLY A C 1
ATOM 664 O O . GLY A 1 86 ? -0.297 3.910 -6.863 1.00 97.69 86 GLY A O 1
ATOM 665 N N . PRO A 1 87 ? -1.592 4.393 -5.105 1.00 97.00 87 PRO A N 1
ATOM 666 C CA . PRO A 1 87 ? -2.699 3.504 -5.483 1.00 97.00 87 PRO A CA 1
ATOM 667 C C . PRO A 1 87 ? -3.404 3.875 -6.802 1.00 97.00 87 PRO A C 1
ATOM 669 O O . PRO A 1 87 ? -4.285 3.151 -7.252 1.00 97.00 87 PRO A O 1
ATOM 672 N N . GLN A 1 88 ? -3.074 5.028 -7.391 1.00 97.81 88 GLN A N 1
ATOM 673 C CA . GLN A 1 88 ? -3.635 5.523 -8.655 1.00 97.81 88 GLN A CA 1
ATOM 674 C C . GLN A 1 88 ? -2.678 5.340 -9.843 1.00 97.81 88 GLN A C 1
ATOM 676 O O . GLN A 1 88 ? -2.989 5.776 -10.952 1.00 97.81 88 GLN A O 1
ATOM 681 N N . VAL A 1 89 ? -1.519 4.720 -9.615 1.00 98.19 89 VAL A N 1
ATOM 682 C CA . VAL A 1 89 ? -0.557 4.404 -10.668 1.00 98.19 89 VAL A CA 1
ATOM 683 C C . VAL A 1 89 ? -0.964 3.101 -11.342 1.00 98.19 89 VAL A C 1
ATOM 685 O O . VAL A 1 89 ? -1.326 2.126 -10.686 1.00 98.19 89 VAL A O 1
ATOM 688 N N . SER A 1 90 ? -0.897 3.086 -12.668 1.00 97.81 90 SER A N 1
ATOM 689 C CA . SER A 1 90 ? -1.161 1.899 -13.477 1.00 97.81 90 SER A CA 1
ATOM 690 C C . SER A 1 90 ? 0.037 1.581 -14.359 1.00 97.81 90 SER A C 1
ATOM 692 O O . SER A 1 90 ? 0.719 2.484 -14.847 1.00 97.81 90 SER A O 1
ATOM 694 N N . PHE A 1 91 ? 0.282 0.290 -14.559 1.00 98.19 91 PHE A N 1
ATOM 695 C CA . PHE A 1 91 ? 1.386 -0.216 -15.360 1.00 98.19 91 PHE A CA 1
ATOM 696 C C . PHE A 1 91 ? 0.853 -1.046 -16.521 1.00 98.19 91 PHE A C 1
ATOM 698 O O . PHE A 1 91 ? -0.057 -1.857 -16.353 1.00 98.19 91 PHE A O 1
ATOM 705 N N . GLY A 1 92 ? 1.439 -0.844 -17.697 1.00 96.62 92 GLY A N 1
ATOM 706 C CA . GLY A 1 92 ? 1.367 -1.789 -18.798 1.00 96.62 92 GLY A CA 1
ATOM 707 C C . GLY A 1 92 ? 2.227 -3.033 -18.530 1.00 96.62 92 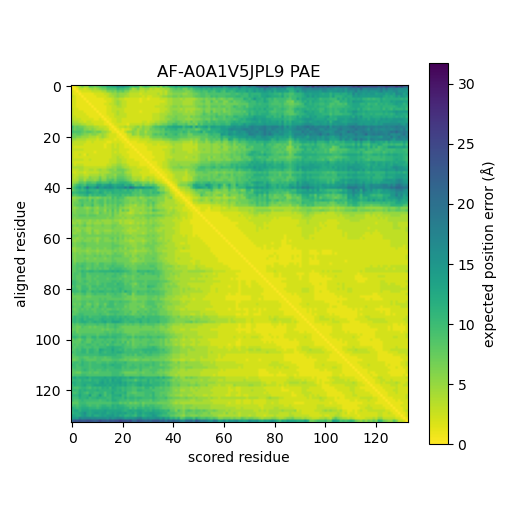GLY A C 1
ATOM 708 O O . GLY A 1 92 ? 2.980 -3.073 -17.555 1.00 96.62 92 GLY A O 1
ATOM 709 N N . PRO A 1 93 ? 2.133 -4.052 -19.399 1.00 95.19 93 PRO A N 1
ATOM 710 C CA . PRO A 1 93 ? 2.945 -5.261 -19.288 1.00 95.19 93 PRO A CA 1
ATOM 711 C C . PRO A 1 93 ? 4.444 -4.964 -19.436 1.00 95.19 93 PRO A C 1
ATOM 713 O O . PRO A 1 93 ? 4.833 -3.966 -20.047 1.00 95.19 93 PRO A O 1
ATOM 716 N N . ASP A 1 94 ? 5.277 -5.852 -18.895 1.00 95.31 94 ASP A N 1
ATOM 717 C CA . ASP A 1 94 ? 6.743 -5.828 -19.019 1.00 95.31 94 ASP A CA 1
ATOM 718 C C . ASP A 1 94 ? 7.425 -4.549 -18.493 1.00 95.31 94 ASP A C 1
ATOM 720 O O . ASP A 1 94 ? 8.545 -4.221 -18.886 1.00 95.31 94 ASP A O 1
ATOM 724 N N . VAL A 1 95 ? 6.774 -3.803 -17.595 1.00 98.25 95 VAL A N 1
ATOM 725 C CA . VAL A 1 95 ? 7.401 -2.642 -16.948 1.00 98.25 95 VAL A CA 1
ATOM 726 C C . VAL A 1 95 ? 8.423 -3.088 -15.907 1.00 98.25 95 VAL A C 1
ATOM 728 O O . VAL A 1 95 ? 8.169 -3.996 -15.114 1.00 98.25 95 VAL A O 1
ATOM 731 N N . THR A 1 96 ? 9.561 -2.395 -15.872 1.00 98.31 96 THR A N 1
ATOM 732 C CA . THR A 1 96 ? 10.609 -2.573 -14.860 1.00 98.31 96 THR A CA 1
ATOM 733 C C . THR A 1 96 ? 10.685 -1.361 -13.934 1.00 98.31 96 THR A C 1
ATOM 735 O O . THR A 1 96 ? 10.679 -0.219 -14.388 1.00 98.31 96 THR A O 1
ATOM 738 N N . VAL A 1 97 ? 10.782 -1.601 -12.629 1.00 98.38 97 VAL A N 1
ATOM 739 C CA . VAL A 1 97 ? 10.875 -0.585 -11.578 1.00 98.38 97 VAL A CA 1
ATOM 740 C C . VAL A 1 97 ? 12.103 -0.865 -10.719 1.00 98.38 97 VAL A C 1
ATOM 742 O O . VAL A 1 97 ? 12.217 -1.917 -10.084 1.00 98.38 97 VAL A O 1
ATOM 745 N N . TRP A 1 98 ? 13.025 0.092 -10.695 1.00 98.31 98 TRP A N 1
ATOM 746 C CA . TRP A 1 98 ? 14.260 0.030 -9.921 1.00 98.31 98 TRP A CA 1
ATOM 747 C C . TRP A 1 98 ? 14.093 0.607 -8.504 1.00 98.31 98 TRP A C 1
ATOM 749 O O . TRP A 1 98 ? 13.162 1.379 -8.253 1.00 98.31 98 TRP A O 1
ATOM 759 N N . PRO A 1 99 ? 14.983 0.246 -7.558 1.00 97.81 99 PRO A N 1
ATOM 760 C CA . PRO A 1 99 ? 14.920 0.732 -6.180 1.00 97.81 99 PRO A CA 1
ATOM 761 C C . PRO A 1 99 ? 14.953 2.264 -6.102 1.00 97.81 99 PRO A C 1
ATOM 763 O O . PRO A 1 99 ? 15.658 2.919 -6.864 1.00 97.81 99 PRO A O 1
ATOM 766 N N . GLY A 1 100 ? 14.198 2.844 -5.173 1.00 96.88 100 GLY A N 1
ATOM 767 C CA . GLY A 1 100 ? 14.108 4.291 -4.967 1.00 96.88 100 GLY A CA 1
ATOM 768 C C . GLY A 1 100 ? 13.098 5.002 -5.872 1.00 96.88 100 GLY A C 1
ATOM 769 O O . GLY A 1 100 ? 12.749 6.147 -5.584 1.00 96.88 100 GLY A O 1
ATOM 770 N N . ALA A 1 101 ? 12.584 4.345 -6.921 1.00 97.88 101 ALA A N 1
ATOM 771 C CA . ALA A 1 101 ? 11.586 4.924 -7.817 1.00 97.88 101 ALA A CA 1
ATOM 772 C C . ALA A 1 101 ? 10.301 5.320 -7.069 1.00 97.88 101 ALA A C 1
ATOM 774 O O . ALA A 1 101 ? 9.787 4.574 -6.229 1.00 97.88 101 ALA A O 1
ATOM 775 N N . GLN A 1 102 ? 9.768 6.495 -7.402 1.00 98.06 102 GLN A N 1
ATOM 776 C CA . GLN A 1 102 ? 8.592 7.088 -6.776 1.00 98.06 102 GLN A CA 1
ATOM 777 C C . GLN A 1 102 ? 7.591 7.518 -7.845 1.00 98.06 102 GLN A C 1
ATOM 779 O O . GLN A 1 102 ? 7.899 8.364 -8.684 1.00 98.06 102 GLN A O 1
ATOM 784 N N . ALA A 1 103 ? 6.375 6.984 -7.801 1.00 97.69 103 ALA A N 1
ATOM 785 C CA . ALA A 1 103 ? 5.295 7.359 -8.704 1.00 97.69 103 ALA A CA 1
ATOM 786 C C . ALA A 1 103 ? 4.022 7.633 -7.901 1.00 97.69 103 ALA A C 1
ATOM 788 O O . ALA A 1 103 ? 3.504 6.750 -7.220 1.00 97.69 103 ALA A O 1
ATOM 789 N N . TYR A 1 104 ? 3.508 8.859 -7.982 1.00 97.31 104 TYR A N 1
ATOM 790 C CA . TYR A 1 104 ? 2.352 9.305 -7.204 1.00 97.31 104 TYR A CA 1
ATOM 791 C C . TYR A 1 104 ? 1.319 10.049 -8.050 1.00 97.31 104 TYR A C 1
ATOM 793 O O . TYR A 1 104 ? 1.628 10.617 -9.095 1.00 97.31 104 TYR A O 1
ATOM 801 N N . GLY A 1 105 ? 0.087 10.115 -7.546 1.00 96.88 105 GLY A N 1
ATOM 802 C CA . GLY A 1 105 ? -1.026 10.708 -8.284 1.00 96.88 105 GLY A CA 1
ATOM 803 C C . GLY A 1 105 ? -1.469 9.811 -9.437 1.00 96.88 105 GLY A C 1
ATOM 804 O O . GLY A 1 105 ? -1.316 8.589 -9.370 1.00 96.88 105 GLY A O 1
ATOM 805 N N . ARG A 1 106 ? -2.037 10.410 -10.483 1.00 97.31 106 ARG A N 1
ATOM 806 C CA . ARG A 1 106 ? -2.499 9.665 -11.661 1.00 97.31 106 ARG A CA 1
ATOM 807 C C . ARG A 1 106 ? -1.375 9.552 -12.684 1.00 97.31 106 ARG A C 1
ATOM 809 O O . ARG A 1 106 ? -1.116 10.505 -13.410 1.00 97.31 106 ARG A O 1
ATOM 816 N N . CYS A 1 107 ? -0.740 8.385 -12.734 1.00 97.62 107 CYS A N 1
ATOM 817 C CA . CYS A 1 107 ? 0.293 8.068 -13.718 1.00 97.62 107 CYS A CA 1
ATOM 818 C C . CYS A 1 107 ? -0.071 6.784 -14.470 1.00 97.62 107 CYS A C 1
ATOM 820 O O . CYS A 1 107 ? -0.429 5.773 -13.856 1.00 97.62 107 CYS A O 1
ATOM 822 N N . ILE A 1 108 ? 0.077 6.811 -15.789 1.00 98.00 108 ILE A N 1
ATOM 823 C CA . ILE A 1 108 ? -0.015 5.647 -16.667 1.00 98.00 108 ILE A CA 1
ATOM 824 C C . ILE A 1 108 ? 1.387 5.348 -17.192 1.00 98.00 108 ILE A C 1
ATOM 826 O O . ILE A 1 108 ? 1.987 6.153 -17.906 1.00 98.00 108 ILE A O 1
ATOM 830 N N . ILE A 1 109 ? 1.922 4.190 -16.822 1.00 98.12 109 ILE A N 1
ATOM 831 C CA . ILE A 1 109 ? 3.250 3.742 -17.234 1.00 98.12 109 ILE A CA 1
ATOM 832 C C . ILE A 1 109 ? 3.081 2.729 -18.362 1.00 98.12 109 ILE A C 1
ATOM 834 O O . ILE A 1 109 ? 2.555 1.639 -18.149 1.00 98.12 109 ILE A O 1
ATOM 838 N N . GLY A 1 110 ? 3.473 3.105 -19.577 1.00 97.88 110 GLY A N 1
ATOM 839 C CA . GLY A 1 110 ? 3.284 2.295 -20.776 1.00 97.88 110 GLY A CA 1
ATOM 840 C C . GLY A 1 110 ? 4.063 0.977 -20.762 1.00 97.88 110 GLY A C 1
ATOM 841 O O . GLY A 1 110 ? 5.028 0.809 -20.023 1.00 97.88 110 GLY A O 1
ATOM 842 N N . ALA A 1 111 ? 3.651 0.041 -21.620 1.00 97.75 111 ALA A N 1
ATOM 843 C CA . ALA A 1 111 ? 4.268 -1.281 -21.735 1.00 97.75 111 ALA A CA 1
ATOM 844 C C . ALA A 1 111 ? 5.782 -1.209 -22.001 1.00 97.75 111 ALA A C 1
ATOM 846 O O . ALA A 1 111 ? 6.231 -0.372 -22.786 1.00 97.75 111 ALA A O 1
ATOM 847 N N . GLY A 1 112 ? 6.566 -2.080 -21.365 1.00 97.56 112 GLY A N 1
ATOM 848 C CA . GLY A 1 112 ? 8.023 -2.142 -21.532 1.00 97.56 112 GLY A CA 1
ATOM 849 C C . GLY A 1 112 ? 8.791 -0.917 -21.020 1.00 97.56 112 GLY A C 1
ATOM 850 O O . GLY A 1 112 ? 9.989 -0.796 -21.276 1.00 97.56 112 GLY A O 1
ATOM 851 N N . ALA A 1 113 ? 8.129 0.032 -20.350 1.00 98.19 113 ALA A N 1
ATOM 852 C CA . ALA A 1 113 ? 8.805 1.189 -19.777 1.00 98.19 113 ALA A CA 1
ATOM 853 C C . ALA A 1 113 ? 9.710 0.787 -18.601 1.00 98.19 113 ALA A C 1
ATOM 855 O O . ALA A 1 113 ? 9.525 -0.248 -17.961 1.00 98.19 113 ALA A O 1
ATOM 856 N N . THR A 1 114 ? 10.692 1.632 -18.293 1.00 98.31 114 THR A N 1
ATOM 857 C CA . THR A 1 114 ? 11.576 1.452 -17.137 1.00 98.31 114 THR A CA 1
ATOM 858 C C . THR A 1 114 ? 11.541 2.683 -16.248 1.00 98.31 114 THR A C 1
ATOM 860 O O . THR A 1 114 ? 11.871 3.783 -16.688 1.00 98.31 114 THR A O 1
ATOM 863 N N . LEU A 1 115 ? 11.178 2.490 -14.984 1.00 98.06 115 LEU A N 1
ATOM 864 C CA . LEU A 1 115 ? 11.359 3.472 -13.924 1.00 98.06 115 LEU A CA 1
ATOM 865 C C . LEU A 1 115 ? 12.722 3.230 -13.280 1.00 98.06 115 LEU A C 1
ATOM 867 O O . LEU A 1 115 ? 12.913 2.233 -12.586 1.00 98.06 115 LEU A O 1
ATOM 871 N N . GLY A 1 116 ? 13.678 4.106 -13.570 1.00 97.31 116 GLY A N 1
ATOM 872 C CA . GLY A 1 116 ? 15.045 4.043 -13.072 1.00 97.31 116 GLY A CA 1
ATOM 873 C C . GLY A 1 116 ? 15.162 4.345 -11.574 1.00 97.31 116 GLY A C 1
ATOM 874 O O . GLY A 1 116 ? 14.180 4.753 -10.940 1.00 97.31 116 GLY A O 1
ATOM 875 N N . PRO A 1 117 ? 16.360 4.134 -10.998 1.00 96.56 117 PRO A N 1
ATOM 876 C CA . PRO A 1 117 ? 16.603 4.387 -9.586 1.00 96.56 117 PRO A CA 1
ATOM 877 C C . PRO A 1 117 ? 16.294 5.834 -9.213 1.00 96.56 117 PRO A C 1
ATOM 879 O O . PRO A 1 117 ? 16.599 6.742 -9.979 1.00 96.56 117 PRO A O 1
ATOM 882 N N . ASP A 1 118 ? 15.675 6.040 -8.051 1.00 94.75 118 ASP A N 1
ATOM 883 C CA . ASP A 1 118 ? 15.331 7.364 -7.504 1.00 94.75 118 ASP A CA 1
ATOM 884 C C . ASP A 1 118 ? 14.470 8.277 -8.406 1.00 94.75 118 ASP A C 1
ATOM 886 O O . ASP A 1 118 ? 14.243 9.446 -8.067 1.00 94.75 118 ASP A O 1
ATOM 890 N N . CYS A 1 119 ? 13.936 7.761 -9.523 1.00 96.00 119 CYS A N 1
ATOM 891 C CA . CYS A 1 119 ? 13.099 8.541 -10.427 1.00 96.00 119 CYS A CA 1
ATOM 892 C C . CYS A 1 119 ? 11.828 9.019 -9.706 1.00 96.00 119 CYS A C 1
ATOM 894 O O . CYS A 1 119 ? 11.288 8.331 -8.835 1.00 96.00 119 CYS A O 1
ATOM 896 N N . ARG A 1 120 ? 11.335 10.214 -10.049 1.00 96.81 120 ARG A N 1
ATOM 897 C CA . ARG A 1 120 ? 10.146 10.799 -9.411 1.00 96.81 120 ARG A CA 1
ATOM 898 C C . ARG A 1 120 ? 9.116 11.225 -10.437 1.00 96.81 120 ARG A C 1
ATOM 900 O O . ARG A 1 120 ? 9.348 12.132 -11.234 1.00 96.81 120 ARG A O 1
ATOM 907 N N . LEU A 1 121 ? 7.945 10.615 -10.353 1.00 97.06 121 LEU A N 1
ATOM 908 C CA . LEU A 1 121 ? 6.789 10.907 -11.181 1.00 97.06 121 LEU A CA 1
ATOM 909 C C . LEU A 1 121 ? 5.632 11.365 -10.307 1.00 97.06 121 LEU A C 1
ATOM 911 O O . LEU A 1 121 ? 5.314 10.763 -9.280 1.00 97.06 121 LEU A O 1
ATOM 915 N N . ARG A 1 122 ? 4.979 12.436 -10.747 1.00 97.31 122 ARG A N 1
ATOM 916 C CA . ARG A 1 122 ? 3.738 12.908 -10.154 1.00 97.31 122 ARG A CA 1
ATOM 917 C C . ARG A 1 122 ? 2.810 13.400 -11.243 1.00 97.31 122 ARG A C 1
ATOM 919 O O . ARG A 1 122 ? 3.192 14.310 -11.973 1.00 97.31 122 ARG A O 1
ATOM 926 N N . ASP A 1 123 ? 1.625 12.802 -11.318 1.00 97.50 123 ASP A N 1
ATOM 927 C CA . ASP A 1 123 ? 0.580 13.171 -12.280 1.00 97.50 123 ASP A CA 1
ATOM 928 C C . ASP A 1 123 ? 1.112 13.249 -13.728 1.00 97.50 123 ASP A C 1
ATOM 930 O O . ASP A 1 123 ? 0.823 14.187 -14.474 1.00 97.50 123 ASP A O 1
ATOM 934 N N . LYS A 1 124 ? 1.974 12.289 -14.093 1.00 96.75 124 LYS A N 1
ATOM 935 C CA . LYS A 1 124 ? 2.692 12.265 -15.368 1.00 96.75 124 LYS A CA 1
ATOM 936 C C . LYS A 1 124 ? 2.801 10.844 -15.905 1.00 96.75 124 LYS A C 1
ATOM 938 O O . LYS A 1 124 ? 3.308 9.953 -15.224 1.00 96.75 124 LYS A O 1
ATOM 943 N N . ASP A 1 125 ? 2.405 10.686 -17.159 1.00 97.19 125 ASP A N 1
ATOM 944 C CA . ASP A 1 125 ? 2.485 9.421 -17.879 1.00 97.19 125 ASP A CA 1
AT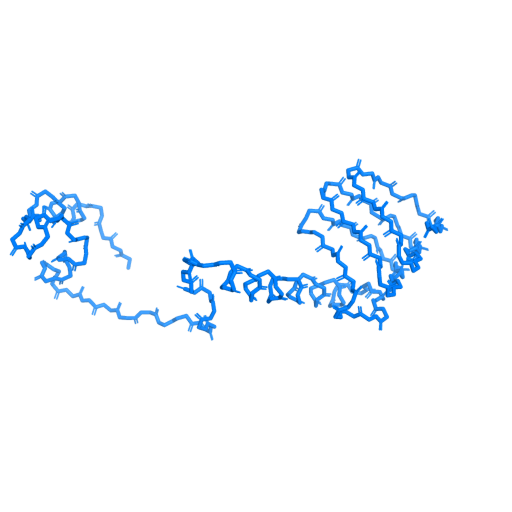OM 945 C C . ASP 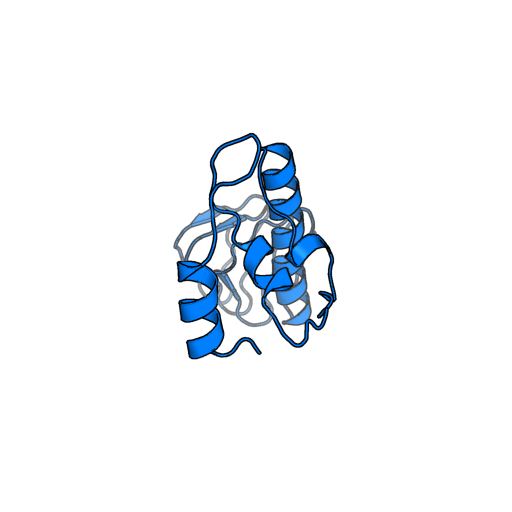A 1 125 ? 3.888 9.179 -18.451 1.00 97.19 125 ASP A C 1
ATOM 947 O O . ASP A 1 125 ? 4.642 10.112 -18.752 1.00 97.19 125 ASP A O 1
ATOM 951 N N . VAL A 1 126 ? 4.224 7.902 -18.623 1.00 97.38 126 VAL A N 1
ATOM 952 C CA . VAL A 1 126 ? 5.456 7.440 -19.269 1.00 97.38 126 VAL A CA 1
ATOM 953 C C . VAL A 1 126 ? 5.065 6.625 -20.490 1.00 97.38 126 VAL A C 1
ATOM 955 O O . VAL A 1 126 ? 4.256 5.702 -20.393 1.00 97.38 126 VAL A O 1
ATOM 958 N N . ALA A 1 127 ? 5.620 6.968 -21.651 1.00 97.69 127 ALA A N 1
ATOM 959 C CA . ALA A 1 127 ? 5.299 6.269 -22.888 1.00 97.69 127 ALA A CA 1
ATOM 960 C C . ALA A 1 127 ? 5.837 4.826 -22.881 1.00 97.69 127 ALA A C 1
ATOM 962 O O . ALA A 1 127 ? 6.773 4.490 -22.154 1.00 97.69 127 ALA A O 1
ATOM 963 N N . ALA A 1 128 ? 5.259 3.966 -23.721 1.00 97.50 128 ALA A N 1
ATOM 964 C CA . ALA A 1 128 ? 5.727 2.591 -23.882 1.00 97.50 128 ALA A CA 1
ATOM 965 C C . ALA A 1 128 ? 7.206 2.546 -24.317 1.00 97.50 128 ALA A C 1
ATOM 967 O O . ALA A 1 128 ? 7.634 3.333 -25.163 1.00 97.50 128 ALA A O 1
ATOM 968 N N . GLY A 1 129 ? 7.984 1.639 -23.721 1.00 95.38 129 GLY A N 1
ATOM 969 C CA . GLY A 1 129 ? 9.422 1.472 -23.967 1.00 95.38 129 GLY A CA 1
ATOM 970 C C . GLY A 1 129 ? 10.310 2.620 -23.473 1.00 95.38 129 GLY A C 1
ATOM 971 O O . GLY A 1 129 ? 11.525 2.575 -23.657 1.00 95.38 129 GLY A O 1
ATOM 972 N N . GLN A 1 130 ? 9.739 3.663 -22.863 1.00 97.19 130 GLN A N 1
ATOM 973 C CA . GLN A 1 130 ? 10.510 4.803 -22.384 1.00 97.19 130 GLN A CA 1
ATOM 974 C C . GLN A 1 130 ? 11.230 4.467 -21.074 1.00 97.19 130 GLN A C 1
ATOM 976 O O . GLN A 1 130 ? 10.675 3.836 -20.175 1.00 97.19 130 GLN A O 1
ATOM 981 N N . VAL A 1 131 ? 12.459 4.965 -20.940 1.00 95.69 131 VAL A N 1
ATOM 982 C CA . VAL A 1 131 ? 13.217 4.934 -19.687 1.00 95.69 131 VAL A CA 1
ATOM 983 C C . VAL A 1 131 ? 13.086 6.291 -18.995 1.00 95.69 131 VAL A C 1
ATOM 985 O O . VAL A 1 131 ? 13.380 7.329 -19.592 1.00 95.69 131 VAL A O 1
ATOM 988 N N . CYS A 1 132 ? 12.633 6.290 -17.745 1.00 90.38 132 CYS A N 1
ATOM 989 C CA . CYS A 1 132 ? 12.647 7.449 -16.862 1.00 90.38 132 CYS A CA 1
ATOM 990 C C . CYS A 1 132 ? 13.837 7.318 -15.908 1.00 90.38 132 CYS A C 1
ATOM 992 O O . CYS A 1 132 ? 13.874 6.372 -15.128 1.00 90.38 132 CYS A O 1
ATOM 994 N N . GLY A 1 133 ? 14.794 8.241 -15.987 1.00 81.75 133 GLY A N 1
ATOM 995 C CA . GLY A 1 133 ? 15.910 8.369 -15.042 1.00 81.75 133 GLY A CA 1
ATOM 996 C C . GLY A 1 133 ? 15.737 9.559 -14.116 1.00 81.75 133 GLY A C 1
ATOM 997 O O . GLY A 1 133 ? 14.872 10.415 -14.419 1.00 81.75 133 GLY A O 1
#

pLDDT: mean 93.94, std 5.18, range [72.19, 98.38]

Radius of gyration: 22.58 Å; Cα contacts (8 Å, |Δi|>4): 215; chains: 1; bounding box: 52×25×57 Å

Foldseek 3Di:
DDDPVLLVVLQVVFFLPDPVSDGDSCVSVVVDPDDDDDDDPDPLVPDDDDDPVNVVVNQQVVLLVQLVVVVVVAEAEPDSSQAAEEPQEEEDHLEYEYGLFHADDHEYEAALEYRDHVFYYYPYYHYHVHYTD

Nearest PDB structures (foldseek):
  1g97-assembly1_A  TM=9.196E-01  e=5.147E-07  Streptococcus pneumoniae
  1g95-assembly1_A  TM=9.237E-01  e=2.139E-06  Streptococcus pneumoniae
  4aaw-assembly1_A  TM=9.113E-01  e=7.385E-06  Streptococcus pneumoniae
  1hm0-assembly1_A  TM=8.348E-01  e=1.303E-06  Streptococcus pneumoniae
  7kr9-assembly1_A  TM=8.073E-01  e=3.103E-06  Streptococcus pneumoniae D39

Mean predicted aligned error: 6.05 Å

Secondary structure (DSSP, 8-state):
---HHHHHHHHHH----STT----GGGGGGG-S-------SSGGGG----SHHHHHHHHHHHHHHHHHHHHHTT-EES-TTS-EE-TTEEE-TT-EE-TT-EEESSEEE-TT-EE-TT-EEES--B-TTPEE-

Solvent-accessible surface area (backbone atoms only — not comparable to full-atom values): 7630 Å² total; per-residue (Å²): 134,87,55,69,68,58,51,59,54,38,62,72,66,59,62,44,85,50,101,81,58,51,75,59,79,72,60,40,62,79,73,46,94,73,87,82,90,79,82,71,95,49,77,76,81,75,60,79,72,88,47,74,67,49,44,52,54,52,49,54,53,48,38,44,51,49,42,50,55,39,43,76,71,53,33,46,55,76,34,54,90,45,39,46,59,35,97,56,49,46,73,35,60,63,21,38,37,31,46,48,19,31,39,34,54,60,22,47,36,24,38,47,14,33,41,27,59,60,19,80,41,64,62,45,68,42,57,60,60,37,75,43,104